Protein AF-A0A2D8QRQ0-F1 (afdb_monomer)

Solvent-accessible surface area (backbone atoms only — not comparable to full-atom values): 6693 Å² total; per-residue (Å²): 133,84,80,76,69,71,78,50,51,78,47,82,55,100,71,35,41,36,41,39,35,71,49,69,80,91,65,69,58,67,65,49,49,56,60,46,58,80,67,52,45,86,96,44,37,50,72,82,92,39,48,31,37,61,51,69,60,96,87,43,50,29,35,38,38,38,37,79,58,88,61,27,36,44,33,44,36,32,67,52,77,88,78,68,79,86,68,95,69,95,71,90,81,83,85,85,84,79,80,82,74,82,84,129

pLDDT: mean 77.4, std 23.96, range [30.44, 97.81]

Mean predicted aligned error: 11.89 Å

Structure (mmCIF, N/CA/C/O backbone):
data_AF-A0A2D8QRQ0-F1
#
_entry.id   AF-A0A2D8QRQ0-F1
#
loop_
_atom_site.group_PDB
_atom_site.id
_atom_site.type_symbol
_atom_site.label_atom_id
_atom_site.label_alt_id
_atom_site.label_comp_id
_atom_site.label_asym_id
_atom_site.label_entity_id
_atom_site.label_seq_id
_atom_site.pdbx_PDB_ins_code
_atom_site.Cartn_x
_atom_site.Cartn_y
_atom_site.Cartn_z
_atom_site.occupancy
_atom_site.B_iso_or_equiv
_atom_site.auth_seq_id
_atom_site.auth_comp_id
_atom_site.auth_asym_id
_atom_site.auth_atom_id
_atom_site.pdbx_PDB_model_num
ATOM 1 N N . MET A 1 1 ? -12.727 29.378 -15.358 1.00 37.66 1 MET A N 1
ATOM 2 C CA . MET A 1 1 ? -12.323 27.982 -15.099 1.00 37.66 1 MET A CA 1
ATOM 3 C C . MET A 1 1 ? -11.450 27.992 -13.863 1.00 37.66 1 MET A C 1
ATOM 5 O O . MET A 1 1 ? -10.356 28.534 -13.916 1.00 37.66 1 MET A O 1
ATOM 9 N N . ILE A 1 2 ? -11.987 27.551 -12.729 1.00 36.22 2 ILE A N 1
ATOM 10 C CA . ILE A 1 2 ? -11.283 27.574 -11.445 1.00 36.22 2 ILE A CA 1
ATOM 11 C C . ILE A 1 2 ? -10.405 26.323 -11.439 1.00 36.22 2 ILE A C 1
ATOM 13 O O . ILE A 1 2 ? -10.930 25.215 -11.514 1.00 36.22 2 ILE A O 1
ATOM 17 N N . GLY A 1 3 ? -9.084 26.498 -11.454 1.00 39.56 3 GLY A N 1
ATOM 18 C CA . GLY A 1 3 ? -8.152 25.387 -11.304 1.00 39.56 3 GLY A CA 1
ATOM 19 C C . GLY A 1 3 ? -8.360 24.768 -9.930 1.00 39.56 3 GLY A C 1
ATOM 20 O O . GLY A 1 3 ? -8.012 25.381 -8.925 1.00 39.56 3 GLY A O 1
ATOM 21 N N . LEU A 1 4 ? -8.972 23.585 -9.883 1.00 44.47 4 LEU A N 1
ATOM 22 C CA . LEU A 1 4 ? -8.969 22.758 -8.685 1.00 44.47 4 LEU A CA 1
ATOM 23 C C . LEU A 1 4 ? -7.498 22.443 -8.401 1.00 44.47 4 LEU A C 1
ATOM 25 O O . LEU A 1 4 ? -6.854 21.732 -9.177 1.00 44.47 4 LEU A O 1
ATOM 29 N N . GLY A 1 5 ? -6.947 23.055 -7.350 1.00 47.50 5 GLY A N 1
ATOM 30 C CA . GLY A 1 5 ? -5.631 22.698 -6.833 1.00 47.50 5 GLY A CA 1
ATOM 31 C C . GLY A 1 5 ? -5.580 21.184 -6.670 1.00 47.50 5 GLY A C 1
ATOM 32 O O . GLY A 1 5 ? -6.563 20.584 -6.234 1.00 47.50 5 GLY A O 1
ATOM 33 N N . GLN A 1 6 ? -4.485 20.567 -7.114 1.00 51.53 6 GLN A N 1
ATOM 34 C CA . GLN A 1 6 ? -4.331 19.116 -7.060 1.00 51.53 6 GLN A CA 1
ATOM 35 C C . GLN A 1 6 ? -4.672 18.660 -5.625 1.00 51.53 6 GLN A C 1
ATOM 37 O O . GLN A 1 6 ? -4.061 19.178 -4.690 1.00 51.53 6 GLN A O 1
ATOM 42 N N . PRO A 1 7 ? -5.652 17.757 -5.410 1.00 69.81 7 PRO A N 1
ATOM 43 C CA . PRO A 1 7 ? -6.117 17.351 -4.074 1.00 69.81 7 PRO A CA 1
ATOM 44 C C . PRO A 1 7 ? -5.103 16.446 -3.354 1.00 69.81 7 PRO A C 1
ATOM 46 O O . PRO A 1 7 ? -5.460 15.628 -2.508 1.00 69.81 7 PRO A O 1
ATOM 49 N N . TYR A 1 8 ? -3.839 16.547 -3.754 1.00 74.50 8 TYR A N 1
ATOM 50 C CA . TYR A 1 8 ? -2.750 15.708 -3.330 1.00 74.50 8 TYR A CA 1
ATOM 51 C C . TYR A 1 8 ? -1.441 16.490 -3.335 1.00 74.50 8 TYR A C 1
ATOM 53 O O . TYR A 1 8 ? -1.220 17.378 -4.161 1.00 74.50 8 TYR A O 1
ATOM 61 N N . THR A 1 9 ? -0.539 16.092 -2.447 1.00 82.50 9 THR A N 1
ATOM 62 C CA . THR A 1 9 ? 0.842 16.580 -2.424 1.00 82.50 9 THR A CA 1
ATOM 63 C C . THR A 1 9 ? 1.752 15.486 -2.961 1.00 82.50 9 THR A C 1
ATOM 65 O O . THR A 1 9 ? 1.616 14.331 -2.562 1.00 82.50 9 THR A O 1
ATOM 68 N N . GLN A 1 10 ? 2.677 15.846 -3.855 1.00 84.62 10 GLN A N 1
ATOM 69 C CA . GLN A 1 10 ? 3.733 14.951 -4.330 1.00 84.62 10 GLN A CA 1
ATOM 70 C C . GLN A 1 10 ? 5.085 15.413 -3.807 1.00 84.62 10 GLN A C 1
ATOM 72 O O . GLN A 1 10 ? 5.435 16.586 -3.931 1.00 84.62 10 GLN A O 1
ATOM 77 N N . ILE A 1 11 ? 5.852 14.478 -3.258 1.00 83.56 11 ILE A N 1
ATOM 78 C CA . ILE A 1 11 ? 7.224 14.707 -2.814 1.00 83.56 11 ILE A CA 1
ATOM 79 C C . ILE A 1 11 ? 8.110 13.701 -3.538 1.00 83.56 11 ILE A C 1
ATOM 81 O O . ILE A 1 11 ? 7.872 12.495 -3.474 1.00 83.56 11 ILE A O 1
ATOM 85 N N . TYR A 1 12 ? 9.121 14.211 -4.232 1.00 81.94 12 TYR A N 1
ATOM 86 C CA . TYR A 1 12 ? 10.085 13.412 -4.974 1.00 81.94 12 TYR A CA 1
ATOM 87 C C . TYR A 1 12 ? 11.386 13.328 -4.184 1.00 81.94 12 TYR A C 1
ATOM 89 O O . TYR A 1 12 ? 11.926 14.350 -3.763 1.00 81.94 12 TYR A O 1
ATOM 97 N N . ASP A 1 13 ? 11.895 12.116 -4.023 1.00 81.12 13 ASP A N 1
ATOM 98 C CA . ASP A 1 13 ? 13.254 11.829 -3.579 1.00 81.12 13 ASP A CA 1
ATOM 99 C C . ASP A 1 13 ? 13.918 10.920 -4.627 1.00 81.12 13 ASP A C 1
ATOM 101 O O . ASP A 1 13 ? 13.247 10.283 -5.441 1.00 81.12 13 ASP A O 1
ATOM 105 N N . SER A 1 14 ? 15.244 10.866 -4.615 1.00 79.06 14 SER A N 1
ATOM 106 C CA . SER A 1 14 ? 16.081 10.007 -5.449 1.00 79.06 14 SER A CA 1
ATOM 107 C C . SER A 1 14 ? 15.653 8.532 -5.468 1.00 79.06 14 SER A C 1
ATOM 109 O O . SER A 1 14 ? 15.864 7.860 -6.477 1.00 79.06 14 SER A O 1
ATOM 111 N N . GLU A 1 15 ? 15.017 8.037 -4.401 1.00 83.44 15 GLU A N 1
ATOM 112 C CA . GLU A 1 15 ? 14.626 6.628 -4.262 1.00 83.44 15 GLU A CA 1
ATOM 113 C C . GLU A 1 15 ? 13.120 6.364 -4.424 1.00 83.44 15 GLU A C 1
ATOM 115 O O . GLU A 1 15 ? 12.718 5.220 -4.660 1.00 83.44 15 GLU A O 1
ATOM 120 N N . ARG A 1 16 ? 12.264 7.385 -4.274 1.00 87.50 16 ARG A N 1
ATOM 121 C CA . ARG A 1 16 ? 10.807 7.193 -4.216 1.00 87.50 16 ARG A CA 1
ATOM 122 C C . ARG A 1 16 ? 10.002 8.447 -4.530 1.00 87.50 16 ARG A C 1
ATOM 124 O O . ARG A 1 16 ? 10.460 9.573 -4.353 1.00 87.50 16 ARG A O 1
ATOM 131 N N . VAL A 1 17 ? 8.743 8.225 -4.890 1.00 92.50 17 VAL A N 1
ATOM 132 C CA . VAL A 1 17 ? 7.713 9.268 -4.954 1.00 92.50 17 VAL A CA 1
ATOM 133 C C . VAL A 1 17 ? 6.720 9.045 -3.825 1.00 92.50 17 VAL A C 1
ATOM 135 O O . VAL A 1 17 ? 6.166 7.954 -3.698 1.00 92.50 17 VAL A O 1
ATOM 138 N N . THR A 1 18 ? 6.472 10.077 -3.025 1.00 94.06 18 THR A N 1
ATOM 139 C CA . THR A 1 18 ? 5.404 10.075 -2.024 1.00 94.06 18 THR A CA 1
ATOM 140 C C . THR A 1 18 ? 4.209 10.863 -2.544 1.00 94.06 18 THR A C 1
ATOM 142 O O . THR A 1 18 ? 4.374 12.005 -2.970 1.00 94.06 18 THR A O 1
ATOM 145 N N . ILE A 1 19 ? 3.013 10.275 -2.497 1.00 94.19 1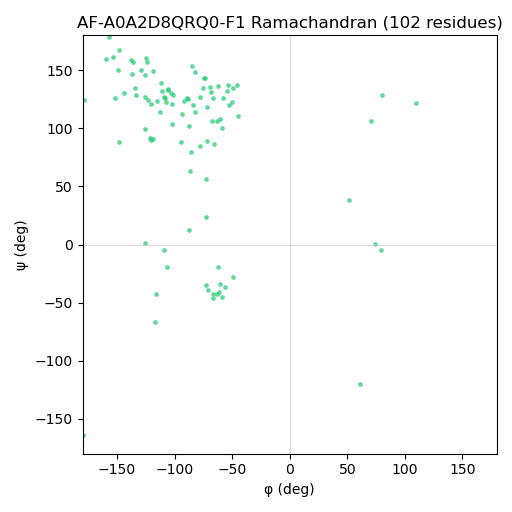9 ILE A N 1
ATOM 146 C CA . ILE A 1 19 ? 1.745 10.926 -2.844 1.00 94.19 19 ILE A CA 1
ATOM 147 C C . ILE A 1 19 ? 0.836 10.888 -1.619 1.00 94.19 19 ILE A C 1
ATOM 149 O O . ILE A 1 19 ? 0.495 9.810 -1.139 1.00 94.19 19 ILE A O 1
ATOM 153 N N . CYS A 1 20 ? 0.411 12.050 -1.135 1.00 94.44 20 CYS A N 1
ATOM 154 C CA . CYS A 1 20 ? -0.550 12.143 -0.037 1.00 94.44 20 CYS A CA 1
ATOM 155 C C . CYS A 1 20 ? -1.935 12.476 -0.589 1.00 94.44 20 CYS A C 1
ATOM 157 O O . CYS A 1 20 ? -2.089 13.516 -1.227 1.00 94.44 20 CYS A O 1
ATOM 159 N N . LEU A 1 21 ? -2.925 11.618 -0.33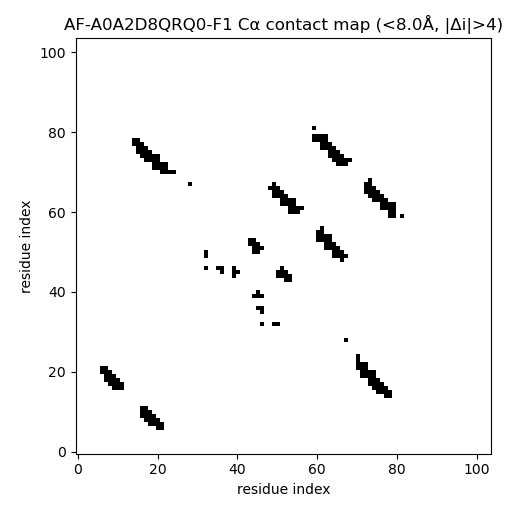9 1.00 92.06 21 LEU A N 1
ATOM 160 C CA . LEU A 1 21 ? -4.322 11.808 -0.746 1.00 92.06 21 LEU A CA 1
ATOM 161 C C . LEU A 1 21 ? -5.204 12.031 0.484 1.00 92.06 21 LEU A C 1
ATOM 163 O O . LEU A 1 21 ? -5.048 11.317 1.469 1.00 92.06 21 LEU A O 1
ATOM 167 N N . GLY A 1 22 ? -6.165 12.951 0.419 1.00 91.12 22 GLY A N 1
ATOM 168 C CA . GLY A 1 22 ? -7.186 13.070 1.464 1.00 91.12 22 GLY A CA 1
ATOM 169 C C . GLY A 1 22 ? -8.130 11.860 1.477 1.00 91.12 22 GLY A C 1
ATOM 170 O O . GLY A 1 22 ? -8.667 11.481 0.436 1.00 91.12 22 GLY A O 1
ATOM 171 N N . ALA A 1 23 ? -8.354 11.274 2.650 1.00 87.88 23 ALA A N 1
ATOM 172 C CA . ALA A 1 23 ? -9.381 10.273 2.908 1.00 87.88 23 ALA A CA 1
ATOM 173 C C . ALA A 1 23 ? -10.645 10.978 3.419 1.00 87.88 23 ALA A C 1
ATOM 175 O O . ALA A 1 23 ? -10.654 11.552 4.508 1.00 87.88 23 ALA A O 1
ATOM 176 N N . LEU A 1 24 ? -11.713 10.967 2.619 1.00 88.81 24 LEU A N 1
ATOM 177 C CA . LEU A 1 24 ? -12.992 11.550 3.022 1.00 88.81 24 LEU A CA 1
ATOM 178 C C . LEU A 1 24 ? -13.645 10.673 4.088 1.00 88.81 24 LEU A C 1
ATOM 180 O O . LEU A 1 24 ? -13.971 9.519 3.825 1.00 88.81 24 LEU A O 1
ATOM 184 N N . GLU A 1 25 ? -13.851 11.233 5.276 1.00 86.50 25 GLU A N 1
ATOM 185 C CA . GLU A 1 25 ? -14.495 10.514 6.370 1.00 86.50 25 GLU A CA 1
ATOM 186 C C . GLU A 1 25 ? -16.018 10.365 6.137 1.00 86.50 25 GLU A C 1
ATOM 188 O O . GLU A 1 25 ? -16.656 11.300 5.638 1.00 86.50 25 GLU A O 1
ATOM 193 N N . PRO A 1 26 ? -16.623 9.221 6.518 1.00 92.69 26 PRO A N 1
ATOM 194 C CA . PRO A 1 26 ? -15.984 8.075 7.171 1.00 92.69 26 PRO A CA 1
ATOM 195 C C . PRO A 1 26 ? -15.184 7.190 6.193 1.00 92.69 26 PRO A C 1
ATOM 197 O O . PRO A 1 26 ? -15.734 6.715 5.199 1.00 92.69 26 PRO A O 1
ATOM 200 N N . TYR A 1 27 ? -13.907 6.924 6.502 1.00 93.94 27 TYR A N 1
ATOM 201 C CA . TYR A 1 27 ? -13.043 6.018 5.728 1.00 93.94 27 TYR A CA 1
ATOM 202 C C . TYR A 1 27 ? -12.430 4.927 6.619 1.00 93.94 27 TYR A C 1
ATOM 204 O O . TYR A 1 27 ? -11.422 5.143 7.308 1.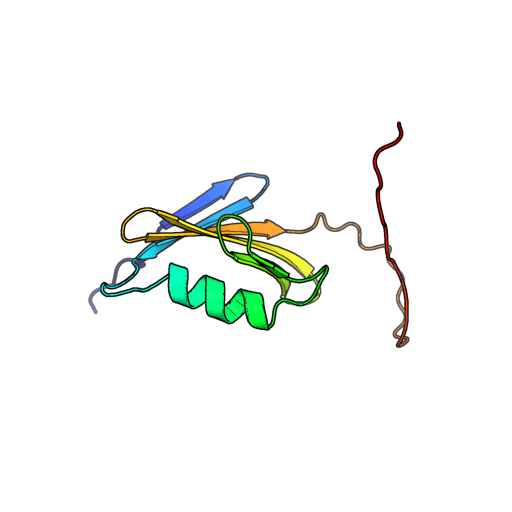00 93.94 27 TYR A O 1
ATOM 212 N N . ASP A 1 28 ? -13.050 3.745 6.578 1.00 95.44 28 ASP A N 1
ATOM 213 C CA . ASP A 1 28 ? -12.650 2.549 7.325 1.00 95.44 28 ASP A CA 1
ATOM 214 C C . ASP A 1 28 ? -11.456 1.847 6.660 1.00 95.44 28 ASP A C 1
ATOM 216 O O . ASP A 1 28 ? -11.592 0.950 5.825 1.00 95.44 28 ASP A O 1
ATOM 220 N N . PHE A 1 29 ? -10.256 2.317 6.995 1.00 96.00 29 PHE A N 1
ATOM 221 C CA . PHE A 1 29 ? -9.020 1.749 6.465 1.00 96.00 29 PHE A CA 1
ATOM 222 C C . PHE A 1 29 ? -8.709 0.379 7.065 1.00 96.00 29 PHE A C 1
ATOM 224 O O . PHE A 1 29 ? -8.222 -0.484 6.343 1.00 96.00 29 PHE A O 1
ATOM 231 N N . ASP A 1 30 ? -9.036 0.151 8.335 1.00 96.00 30 ASP A N 1
ATOM 232 C CA . ASP A 1 30 ? -8.770 -1.126 9.000 1.00 96.00 30 ASP A CA 1
ATOM 233 C C . ASP A 1 30 ? -9.628 -2.240 8.388 1.00 96.00 30 ASP A C 1
ATOM 235 O O . ASP A 1 30 ? -9.092 -3.275 7.984 1.00 96.00 30 ASP A O 1
ATOM 239 N N . GLY A 1 31 ? -10.924 -1.992 8.170 1.00 96.75 31 GLY A N 1
ATOM 240 C CA . GLY A 1 31 ? -11.797 -2.923 7.452 1.00 96.75 31 GLY A CA 1
ATOM 241 C C . GLY A 1 31 ? -11.336 -3.192 6.012 1.00 96.75 31 GLY A C 1
ATOM 242 O O . GLY A 1 31 ? -11.438 -4.317 5.513 1.00 96.75 31 GLY A O 1
ATOM 243 N N . LEU A 1 32 ? -10.755 -2.192 5.335 1.00 96.44 32 LEU A N 1
ATOM 244 C CA . LEU A 1 32 ? -10.150 -2.381 4.013 1.00 96.44 32 LEU A CA 1
ATOM 245 C C . LEU A 1 32 ? -8.908 -3.289 4.071 1.00 96.44 32 LEU A C 1
ATOM 247 O O . LEU A 1 32 ? -8.746 -4.160 3.211 1.00 96.44 32 LEU A O 1
ATOM 251 N N . LEU A 1 33 ? -8.044 -3.114 5.077 1.00 97.62 33 LEU A N 1
ATOM 252 C CA . LEU A 1 33 ? -6.874 -3.969 5.282 1.00 97.62 33 LEU A CA 1
ATOM 253 C C . LEU A 1 33 ? -7.285 -5.415 5.584 1.00 97.62 33 LEU A C 1
ATOM 255 O O . LEU A 1 33 ? -6.721 -6.334 4.986 1.00 97.62 33 LEU A O 1
ATOM 259 N N . GLU A 1 34 ? -8.298 -5.631 6.426 1.00 97.81 34 GLU A N 1
ATOM 260 C CA . GLU A 1 34 ? -8.868 -6.960 6.686 1.00 97.81 34 GLU A CA 1
ATOM 261 C C . GLU A 1 34 ? -9.395 -7.603 5.398 1.00 97.81 34 GLU A C 1
ATOM 263 O O . GLU A 1 34 ? -9.096 -8.761 5.088 1.00 97.81 34 GLU A O 1
ATOM 268 N N . PHE A 1 35 ? -10.126 -6.834 4.587 1.00 97.38 35 PHE A N 1
ATOM 269 C CA . PHE A 1 35 ? -10.647 -7.307 3.309 1.00 97.38 35 PHE A CA 1
ATOM 270 C C . PHE A 1 35 ? -9.536 -7.724 2.330 1.00 97.38 35 PHE A C 1
ATOM 272 O O . PHE A 1 35 ? -9.679 -8.738 1.629 1.00 97.38 35 PHE A O 1
ATOM 279 N N . PHE A 1 36 ? -8.436 -6.967 2.268 1.00 97.50 36 PHE A N 1
ATOM 280 C CA . PHE A 1 36 ? -7.274 -7.302 1.441 1.00 97.50 36 PHE A CA 1
ATOM 281 C C . PHE A 1 36 ? -6.501 -8.504 1.979 1.00 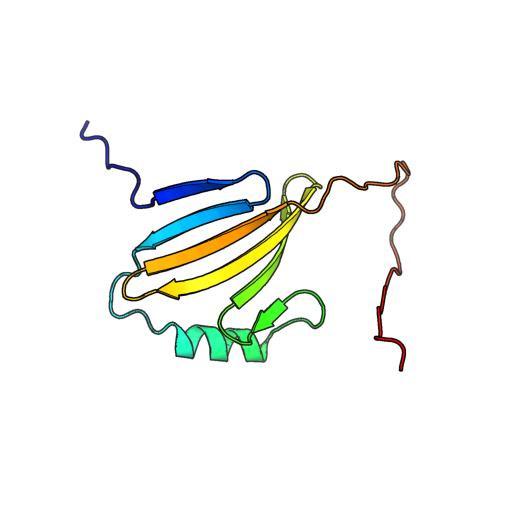97.50 36 PHE A C 1
ATOM 283 O O . PHE A 1 36 ? -6.101 -9.358 1.186 1.00 97.50 36 PHE A O 1
ATOM 290 N N . ALA A 1 37 ? -6.347 -8.629 3.298 1.00 97.12 37 ALA A N 1
ATOM 291 C CA . ALA A 1 37 ? -5.649 -9.750 3.921 1.00 97.12 37 ALA A CA 1
ATOM 292 C C . ALA A 1 37 ? -6.257 -11.107 3.522 1.00 97.12 37 ALA A C 1
ATOM 294 O O . ALA A 1 37 ? -5.524 -12.056 3.253 1.00 97.12 37 ALA A O 1
ATOM 295 N N . LEU A 1 38 ? -7.584 -11.179 3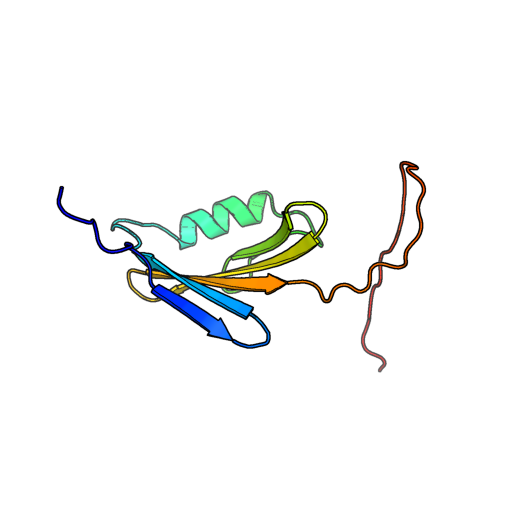.365 1.00 97.62 38 LEU A N 1
ATOM 296 C CA . LEU A 1 38 ? -8.288 -12.388 2.913 1.00 97.62 38 LEU A CA 1
ATOM 297 C C . LEU A 1 38 ? -7.913 -12.853 1.494 1.00 97.62 38 LEU A C 1
ATOM 299 O O . LEU A 1 38 ? -8.209 -13.988 1.124 1.00 97.62 38 LEU A O 1
ATOM 303 N N . ARG A 1 39 ? -7.331 -11.978 0.665 1.00 96.50 39 ARG A N 1
ATOM 304 C CA . ARG A 1 39 ? -7.058 -12.230 -0.765 1.00 96.50 39 ARG A CA 1
ATOM 305 C C . ARG A 1 39 ? -5.600 -12.015 -1.151 1.00 96.50 39 ARG A C 1
ATOM 307 O O . ARG A 1 39 ? -5.261 -12.182 -2.324 1.00 96.50 39 ARG A O 1
ATOM 314 N N . ALA A 1 40 ? -4.763 -11.656 -0.184 1.00 97.25 40 ALA A N 1
ATOM 315 C CA . ALA A 1 40 ? -3.378 -11.303 -0.413 1.00 97.25 40 ALA A CA 1
ATOM 316 C C . ALA A 1 40 ? -2.628 -12.456 -1.083 1.00 97.25 40 ALA A C 1
ATOM 318 O O . ALA A 1 40 ? -2.611 -13.587 -0.591 1.00 97.25 40 ALA A O 1
ATOM 319 N N . LYS A 1 41 ? -1.986 -12.166 -2.215 1.00 97.50 41 LYS A N 1
ATOM 320 C CA . LYS A 1 41 ? -1.120 -13.133 -2.891 1.00 97.50 41 LYS A CA 1
ATOM 321 C C . LYS A 1 41 ? 0.283 -13.122 -2.271 1.00 97.50 41 LYS A C 1
ATOM 323 O O . LYS A 1 41 ? 0.957 -12.090 -2.362 1.00 97.50 41 LYS A O 1
ATOM 328 N N . PRO A 1 42 ? 0.775 -14.250 -1.715 1.00 94.69 42 PRO A N 1
ATOM 329 C CA . PRO A 1 42 ? 2.130 -14.326 -1.177 1.00 94.69 42 PRO A CA 1
ATOM 330 C C . PRO A 1 42 ? 3.179 -13.910 -2.215 1.00 94.69 42 PRO A C 1
ATOM 332 O O . PRO A 1 42 ? 3.139 -14.351 -3.363 1.00 94.69 42 PRO A O 1
ATOM 335 N N . GLY A 1 43 ? 4.107 -13.040 -1.814 1.00 91.31 43 GLY A N 1
ATOM 336 C CA . GLY A 1 43 ? 5.155 -12.502 -2.690 1.00 91.31 43 GLY A CA 1
ATOM 337 C C . GLY A 1 43 ? 4.714 -11.365 -3.622 1.00 91.31 43 GLY A C 1
ATOM 338 O O . GLY A 1 43 ? 5.560 -10.791 -4.303 1.00 91.31 43 GLY A O 1
ATOM 339 N N . VAL A 1 44 ? 3.424 -11.009 -3.648 1.00 95.62 44 VAL A N 1
ATOM 340 C CA . VAL A 1 44 ? 2.900 -9.873 -4.429 1.00 95.62 44 VAL A CA 1
ATOM 341 C C . VAL A 1 44 ? 2.328 -8.797 -3.519 1.00 95.62 44 VAL A C 1
ATOM 343 O O . VAL A 1 44 ? 2.579 -7.622 -3.764 1.00 95.62 44 VAL A O 1
ATOM 346 N N . GLU A 1 45 ? 1.581 -9.187 -2.488 1.00 97.75 45 GLU A N 1
ATOM 347 C CA . GLU A 1 45 ? 0.879 -8.290 -1.566 1.00 97.75 45 GLU A CA 1
ATOM 348 C C . GLU A 1 45 ? 1.273 -8.596 -0.116 1.00 97.75 45 GLU A C 1
ATOM 350 O O . GLU A 1 45 ? 1.514 -9.751 0.237 1.00 97.75 45 GLU A O 1
ATOM 355 N N . SER A 1 46 ? 1.328 -7.564 0.727 1.00 97.19 46 SER A N 1
ATOM 356 C CA . SER A 1 46 ? 1.610 -7.689 2.160 1.00 97.19 46 SER A CA 1
ATOM 357 C C . SER A 1 46 ? 0.801 -6.671 2.966 1.00 97.19 46 SER A C 1
ATOM 359 O O . SER A 1 46 ? 0.780 -5.483 2.627 1.00 97.19 46 SER A O 1
ATOM 361 N N . ILE A 1 47 ? 0.127 -7.166 4.012 1.00 97.12 47 ILE A N 1
ATOM 362 C CA . ILE A 1 47 ? -0.722 -6.411 4.941 1.00 97.12 47 ILE A CA 1
ATOM 363 C C . ILE A 1 47 ? -0.143 -6.591 6.352 1.00 97.12 47 ILE A C 1
ATOM 365 O O . ILE A 1 47 ? -0.467 -7.564 7.026 1.00 97.12 47 ILE A O 1
ATOM 369 N N . VAL A 1 48 ? 0.766 -5.706 6.773 1.00 90.62 48 VAL A N 1
ATOM 370 C CA . VAL A 1 48 ? 1.417 -5.779 8.103 1.00 90.62 48 VAL A CA 1
ATOM 371 C C . VAL A 1 48 ? 1.076 -4.551 8.943 1.00 90.62 48 VAL A C 1
ATOM 373 O O . VAL A 1 48 ? 0.372 -4.667 9.935 1.00 90.62 48 VAL A O 1
ATOM 376 N N . SER A 1 49 ? 1.552 -3.372 8.537 1.00 86.88 49 SER A N 1
ATOM 377 C CA . SER A 1 49 ? 1.234 -2.078 9.170 1.00 86.88 49 SER A CA 1
ATOM 378 C C . SER A 1 49 ? 0.338 -1.186 8.304 1.00 86.88 49 SER A C 1
ATOM 380 O O . SER A 1 49 ? -0.050 -0.100 8.714 1.00 86.88 49 SER A O 1
ATOM 382 N N . GLY A 1 50 ? 0.050 -1.644 7.091 1.00 95.56 50 GLY A N 1
ATOM 383 C CA . GLY A 1 50 ? -0.610 -0.928 6.011 1.00 95.56 50 GLY A CA 1
ATOM 384 C C . GLY A 1 50 ? -0.730 -1.873 4.821 1.00 95.56 50 GLY A C 1
ATOM 385 O O . GLY A 1 50 ? -0.543 -3.083 4.971 1.00 95.56 50 GLY A O 1
ATOM 386 N N . TYR A 1 51 ? -0.999 -1.345 3.632 1.00 97.75 51 TYR A N 1
ATOM 387 C CA . TYR A 1 51 ? -1.068 -2.155 2.416 1.00 97.75 51 TYR A CA 1
ATOM 388 C C . TYR A 1 51 ? 0.160 -1.930 1.546 1.00 97.75 51 TYR A C 1
ATOM 390 O O . TYR A 1 51 ? 0.539 -0.797 1.267 1.00 97.75 51 TYR A O 1
ATOM 398 N N . SER A 1 52 ? 0.770 -3.006 1.064 1.00 97.38 52 SER A N 1
ATOM 399 C CA . SER A 1 52 ? 1.861 -2.923 0.099 1.00 97.38 52 SER A CA 1
ATOM 400 C C . SER A 1 52 ? 1.698 -3.955 -0.997 1.00 97.38 52 SER A C 1
ATOM 402 O O . SER A 1 52 ? 1.200 -5.058 -0.759 1.00 97.38 52 SER A O 1
ATOM 404 N N . ARG A 1 53 ? 2.132 -3.600 -2.208 1.00 96.75 53 ARG A N 1
ATOM 405 C CA . ARG A 1 53 ? 2.165 -4.542 -3.324 1.00 96.75 53 ARG A CA 1
ATOM 406 C C . ARG A 1 53 ? 3.219 -4.209 -4.363 1.00 96.75 53 ARG A C 1
ATOM 408 O O . ARG A 1 53 ? 3.636 -3.059 -4.501 1.00 96.75 53 ARG A O 1
ATOM 415 N N . THR A 1 54 ? 3.559 -5.204 -5.170 1.00 96.25 54 THR A N 1
ATOM 416 C CA . THR A 1 54 ? 4.258 -4.996 -6.440 1.00 96.25 54 THR A CA 1
ATOM 417 C C . THR A 1 54 ? 3.276 -4.667 -7.571 1.00 96.25 54 THR A C 1
ATOM 419 O O . THR A 1 54 ? 2.088 -5.026 -7.544 1.00 96.25 54 THR A O 1
ATOM 422 N N . PHE A 1 55 ? 3.765 -3.945 -8.577 1.00 94.12 55 PHE A N 1
ATOM 423 C CA . PHE A 1 55 ? 3.033 -3.598 -9.791 1.00 94.12 55 PHE A CA 1
ATOM 424 C C . PHE A 1 55 ? 3.985 -3.503 -10.992 1.00 94.12 55 PHE A C 1
ATOM 426 O O . PHE A 1 55 ? 5.207 -3.462 -10.835 1.00 94.12 55 PHE A O 1
ATOM 433 N N . SER A 1 56 ? 3.424 -3.450 -12.201 1.00 93.75 56 SER A N 1
ATOM 434 C CA . SER A 1 56 ? 4.167 -3.051 -13.395 1.00 93.75 56 SER A CA 1
ATOM 435 C C . SER A 1 56 ? 3.356 -2.058 -14.220 1.00 93.75 56 SER A C 1
ATOM 437 O O . SER A 1 56 ? 2.162 -2.263 -14.428 1.00 93.75 56 SER A O 1
ATOM 439 N N . VAL A 1 57 ? 4.012 -0.988 -14.666 1.00 89.75 57 VAL A N 1
ATOM 440 C CA . VAL A 1 57 ? 3.477 0.010 -15.602 1.00 89.75 57 VAL A CA 1
ATOM 441 C C . VAL A 1 57 ? 4.463 0.095 -16.759 1.00 89.75 57 VAL A C 1
ATOM 443 O O . VAL A 1 57 ? 5.663 0.233 -16.532 1.00 89.75 57 VAL A O 1
ATOM 446 N N . ASP A 1 58 ? 3.978 -0.066 -17.989 1.00 91.62 58 ASP A N 1
ATOM 447 C CA . ASP A 1 58 ? 4.791 -0.015 -19.213 1.00 91.62 58 ASP A CA 1
ATOM 448 C C . ASP A 1 58 ? 6.040 -0.923 -19.183 1.00 91.62 58 ASP A C 1
ATOM 450 O O . ASP A 1 58 ? 7.126 -0.566 -19.640 1.00 91.62 58 ASP A O 1
ATOM 454 N N . GLY A 1 59 ? 5.899 -2.118 -18.594 1.00 88.19 59 GLY A N 1
ATOM 455 C CA . GLY A 1 59 ? 6.978 -3.105 -18.460 1.00 88.19 59 GLY A CA 1
ATOM 456 C C . GLY A 1 59 ? 8.038 -2.758 -17.408 1.00 88.19 59 GLY A C 1
ATOM 457 O O . GLY A 1 59 ? 8.974 -3.529 -17.193 1.00 88.19 59 GLY A O 1
ATOM 458 N N . VAL A 1 60 ? 7.900 -1.626 -16.717 1.00 88.06 60 VAL A N 1
ATOM 459 C CA . VAL A 1 60 ? 8.738 -1.260 -15.575 1.00 88.06 60 VAL A CA 1
ATOM 460 C C . VAL A 1 60 ? 8.091 -1.812 -14.313 1.00 88.06 60 VAL A C 1
ATOM 462 O O . VAL A 1 60 ? 6.905 -1.592 -14.069 1.00 88.06 60 VAL A O 1
ATOM 465 N N . ALA A 1 61 ? 8.852 -2.577 -13.533 1.00 91.69 61 ALA A N 1
ATOM 466 C CA . ALA A 1 61 ? 8.401 -3.099 -12.251 1.00 91.69 61 ALA A CA 1
ATOM 467 C C . ALA A 1 61 ? 8.575 -2.046 -11.150 1.00 91.69 61 ALA A C 1
ATOM 469 O O . ALA A 1 61 ? 9.519 -1.254 -11.165 1.00 91.69 61 ALA A O 1
ATOM 470 N N . GLY A 1 62 ? 7.687 -2.078 -10.168 1.00 93.56 62 GLY A N 1
ATOM 471 C CA . GLY A 1 62 ? 7.764 -1.243 -8.982 1.00 93.56 62 GLY A CA 1
ATOM 472 C C . GLY A 1 62 ? 6.999 -1.854 -7.823 1.00 93.56 62 GLY A C 1
ATOM 473 O O . GLY A 1 62 ? 6.372 -2.912 -7.938 1.00 93.56 62 GLY A O 1
ATOM 474 N N . SER A 1 63 ? 7.049 -1.171 -6.694 1.00 95.50 63 SER A N 1
ATOM 475 C CA . SER A 1 63 ? 6.213 -1.465 -5.541 1.00 95.50 63 SER A CA 1
ATOM 476 C C . SER A 1 63 ? 5.693 -0.179 -4.933 1.00 95.50 63 SER A C 1
ATOM 478 O O . SER A 1 63 ? 6.236 0.904 -5.153 1.00 95.50 63 SER A O 1
ATOM 480 N N . PHE A 1 64 ? 4.613 -0.284 -4.175 1.00 96.06 64 PHE A N 1
ATOM 481 C CA . PHE A 1 64 ? 4.190 0.810 -3.322 1.00 96.06 64 PHE A CA 1
ATOM 482 C C . PHE A 1 64 ? 3.777 0.305 -1.951 1.00 96.06 64 PHE A C 1
ATOM 484 O O . PHE A 1 64 ? 3.396 -0.857 -1.790 1.00 96.06 64 PHE A O 1
ATOM 491 N N . THR A 1 65 ? 3.831 1.209 -0.982 1.00 97.00 65 THR A N 1
ATOM 492 C CA . THR A 1 65 ? 3.212 1.056 0.334 1.00 97.00 65 THR A CA 1
ATOM 493 C C . THR A 1 65 ? 2.183 2.160 0.534 1.00 97.00 65 THR A C 1
ATOM 495 O O . THR A 1 65 ? 2.340 3.256 -0.006 1.00 97.00 65 THR A O 1
ATOM 498 N N . VAL A 1 66 ? 1.138 1.868 1.298 1.00 97.31 66 VAL A N 1
ATOM 499 C CA . VAL A 1 66 ? 0.082 2.801 1.683 1.00 97.31 66 VAL A CA 1
ATOM 500 C C . VAL A 1 66 ? -0.177 2.653 3.166 1.00 97.31 66 VAL A C 1
ATOM 502 O O . VAL A 1 66 ? -0.466 1.553 3.640 1.00 97.31 66 VAL A O 1
ATOM 505 N N . ASP A 1 67 ? -0.150 3.781 3.858 1.00 96.62 67 ASP A N 1
ATOM 506 C CA . ASP A 1 67 ? -0.487 3.890 5.271 1.00 96.62 67 ASP A CA 1
ATOM 507 C C . ASP A 1 67 ? -1.502 5.027 5.455 1.00 96.62 67 ASP A C 1
ATOM 509 O O . ASP A 1 67 ? -1.504 5.995 4.685 1.00 96.62 67 ASP A O 1
ATOM 513 N N . LYS A 1 68 ? -2.376 4.919 6.462 1.00 94.94 68 LYS A N 1
ATOM 514 C CA . LYS A 1 68 ? -3.275 6.014 6.853 1.00 94.94 68 LYS A CA 1
ATOM 515 C C . LYS A 1 68 ? -2.565 6.905 7.872 1.00 94.94 68 LYS A C 1
ATOM 517 O O . LYS A 1 68 ? -2.120 6.437 8.915 1.00 94.94 68 LYS A O 1
ATOM 522 N N . GLU A 1 69 ? -2.497 8.199 7.584 1.00 92.56 69 GLU A N 1
ATOM 523 C CA . GLU A 1 69 ? -1.919 9.236 8.440 1.00 92.56 69 GLU A CA 1
ATOM 524 C C . GLU A 1 69 ? -2.999 10.284 8.748 1.00 92.56 69 GLU A C 1
ATOM 526 O O . GLU A 1 69 ? -3.223 11.230 7.987 1.00 92.56 69 GLU A O 1
ATOM 531 N N . GLY A 1 70 ? -3.724 10.101 9.856 1.00 90.69 70 GLY A N 1
ATOM 532 C CA . GLY A 1 70 ? -4.866 10.955 10.195 1.00 90.69 70 GLY A CA 1
ATOM 533 C C . GLY A 1 70 ? -5.953 10.883 9.119 1.00 90.69 70 GLY A C 1
ATOM 534 O O . GLY A 1 70 ? -6.465 9.807 8.833 1.00 90.69 70 GLY A O 1
ATOM 535 N N . ALA A 1 71 ? -6.286 12.021 8.507 1.00 90.44 71 ALA A N 1
ATOM 536 C CA . ALA A 1 71 ? -7.268 12.114 7.423 1.00 90.44 71 ALA A CA 1
ATOM 537 C C . ALA A 1 71 ? -6.666 11.876 6.024 1.00 90.44 71 ALA A C 1
ATOM 539 O O . ALA A 1 71 ? -7.307 12.200 5.030 1.00 90.44 71 ALA A O 1
ATOM 540 N N . ASN A 1 72 ? -5.435 11.367 5.920 1.00 93.38 72 ASN A N 1
ATOM 541 C CA . ASN A 1 72 ? -4.749 11.172 4.644 1.00 93.38 72 ASN A CA 1
ATOM 542 C C . ASN A 1 72 ? -4.303 9.721 4.439 1.00 93.38 72 ASN A C 1
ATOM 544 O O . ASN A 1 72 ? -4.076 8.980 5.391 1.00 93.38 72 ASN A O 1
ATOM 548 N N . LEU A 1 73 ? -4.118 9.346 3.177 1.00 95.25 73 LEU A N 1
ATOM 549 C CA . LEU A 1 73 ? -3.436 8.135 2.737 1.00 95.25 73 LEU A CA 1
ATOM 550 C C . LEU A 1 73 ? -2.084 8.529 2.140 1.00 95.25 73 LEU A C 1
ATOM 552 O O . LEU A 1 73 ? -2.022 9.326 1.201 1.00 95.25 73 LEU A O 1
ATOM 556 N N . SER A 1 74 ? -1.013 7.970 2.690 1.00 95.38 74 SER A N 1
ATOM 557 C CA . SER A 1 74 ? 0.373 8.242 2.316 1.00 95.38 74 SER A CA 1
ATOM 558 C C . SER A 1 74 ? 0.888 7.100 1.446 1.00 95.38 74 SER A C 1
ATOM 560 O O . SER A 1 74 ? 1.156 6.002 1.932 1.00 95.38 74 SER A O 1
ATOM 562 N N . PHE A 1 75 ? 0.981 7.337 0.138 1.00 96.00 75 PHE A N 1
ATOM 563 C CA . PHE A 1 75 ? 1.498 6.376 -0.833 1.00 96.00 75 PHE A CA 1
ATOM 564 C C . PHE A 1 75 ? 2.986 6.606 -1.018 1.00 96.00 75 PHE A C 1
ATOM 566 O O . PHE A 1 75 ? 3.385 7.693 -1.422 1.00 96.00 75 PHE A O 1
ATOM 573 N N . ARG A 1 76 ? 3.808 5.584 -0.802 1.00 95.38 76 ARG A N 1
ATOM 574 C CA . ARG A 1 76 ? 5.244 5.619 -1.098 1.00 95.38 76 ARG A CA 1
ATOM 575 C C . ARG A 1 76 ? 5.523 4.651 -2.231 1.00 95.38 76 ARG A C 1
ATOM 577 O O . ARG A 1 76 ? 5.325 3.451 -2.071 1.00 95.38 76 ARG A O 1
ATOM 584 N N . ILE A 1 77 ? 5.936 5.179 -3.375 1.00 95.00 77 ILE A N 1
ATOM 585 C CA . ILE A 1 77 ? 6.118 4.439 -4.623 1.00 95.00 77 ILE A CA 1
ATOM 586 C C . ILE A 1 77 ? 7.608 4.304 -4.904 1.00 95.00 77 ILE A C 1
ATOM 588 O O . ILE A 1 77 ? 8.328 5.299 -4.979 1.00 95.00 77 ILE A O 1
ATOM 592 N N . TYR A 1 78 ? 8.038 3.068 -5.112 1.00 92.44 78 TYR A N 1
ATOM 593 C CA . TYR A 1 78 ? 9.413 2.682 -5.372 1.00 92.44 78 TYR A CA 1
ATOM 594 C C . TYR A 1 78 ? 9.496 2.103 -6.783 1.00 92.44 78 TYR A C 1
ATOM 596 O O . TYR A 1 78 ? 8.796 1.143 -7.121 1.00 92.44 78 TYR A O 1
ATOM 604 N N . ALA A 1 79 ? 10.358 2.673 -7.619 1.00 86.88 79 ALA A N 1
ATOM 605 C CA . ALA A 1 79 ? 10.727 2.021 -8.866 1.00 86.88 79 ALA A CA 1
ATOM 606 C C . ALA A 1 79 ? 11.691 0.876 -8.538 1.00 86.88 79 ALA A C 1
ATOM 608 O O . ALA A 1 79 ? 12.642 1.069 -7.779 1.00 86.88 79 ALA A O 1
ATOM 609 N N . ALA A 1 80 ? 11.489 -0.309 -9.117 1.00 75.94 80 ALA A N 1
ATOM 610 C CA . ALA A 1 80 ? 12.560 -1.292 -9.092 1.00 75.94 80 ALA A CA 1
ATOM 611 C C . ALA A 1 80 ? 13.748 -0.698 -9.870 1.00 75.94 80 ALA A C 1
ATOM 613 O O . ALA A 1 80 ? 13.534 -0.121 -10.947 1.00 75.94 80 ALA A O 1
ATOM 614 N N . PRO A 1 81 ? 14.993 -0.822 -9.374 1.00 62.16 81 PRO A N 1
ATOM 615 C CA . PRO A 1 81 ? 16.143 -0.454 -10.179 1.00 62.16 81 PRO A CA 1
ATOM 616 C C . PRO A 1 81 ? 16.041 -1.216 -11.497 1.00 62.16 81 PRO A C 1
ATOM 618 O O . PRO A 1 81 ? 15.666 -2.391 -11.526 1.00 62.16 81 PRO A O 1
ATOM 621 N N . ARG A 1 82 ? 16.326 -0.526 -12.603 1.00 52.41 82 ARG A N 1
ATOM 622 C CA . ARG A 1 82 ? 16.186 -1.051 -13.965 1.00 52.41 82 ARG A CA 1
ATOM 623 C C . ARG A 1 82 ? 17.289 -2.080 -14.259 1.00 52.41 82 ARG A C 1
ATOM 625 O O . ARG A 1 82 ? 18.047 -1.937 -15.207 1.00 52.41 82 ARG A O 1
ATOM 632 N N . ILE A 1 83 ? 17.403 -3.125 -13.444 1.00 47.91 83 ILE A N 1
ATOM 633 C CA . ILE A 1 83 ? 18.263 -4.286 -13.664 1.00 47.91 83 ILE A CA 1
ATOM 634 C C . ILE A 1 83 ? 17.453 -5.261 -14.522 1.00 47.91 83 ILE A C 1
ATOM 636 O O . ILE A 1 83 ? 17.079 -6.349 -14.101 1.00 47.91 83 ILE A O 1
ATOM 640 N N . TRP A 1 84 ? 17.110 -4.838 -15.738 1.00 46.28 84 TRP A N 1
ATOM 641 C CA . TRP A 1 84 ? 16.637 -5.773 -16.748 1.00 46.28 84 TRP A CA 1
ATOM 642 C C . TRP A 1 84 ? 17.864 -6.304 -17.478 1.00 46.28 84 TRP A C 1
ATOM 644 O O . TRP A 1 84 ? 18.439 -5.631 -18.334 1.00 46.28 84 TRP A O 1
ATOM 654 N N . LEU A 1 85 ? 18.256 -7.533 -17.125 1.00 44.81 85 LEU A N 1
ATOM 655 C CA . LEU A 1 85 ? 18.956 -8.426 -18.041 1.00 44.81 85 LEU A CA 1
ATOM 656 C C . LEU A 1 85 ? 18.216 -8.360 -19.378 1.00 44.81 85 LEU A C 1
ATOM 658 O O . LEU A 1 85 ? 17.063 -8.772 -19.503 1.00 44.81 85 LEU A O 1
ATOM 662 N N . ARG A 1 86 ? 18.880 -7.767 -20.364 1.00 37.22 86 ARG A N 1
ATOM 663 C CA . ARG A 1 86 ? 18.424 -7.684 -21.743 1.00 37.22 86 ARG A CA 1
ATOM 664 C C . ARG A 1 86 ? 18.391 -9.103 -22.310 1.00 37.22 86 ARG A C 1
ATOM 666 O O . ARG A 1 86 ? 19.360 -9.544 -22.909 1.00 37.22 86 ARG A O 1
ATOM 673 N N . SER A 1 87 ? 17.292 -9.819 -22.116 1.00 39.72 87 SER A N 1
ATOM 674 C CA . SER A 1 87 ? 17.002 -11.028 -22.879 1.00 39.72 87 SER A CA 1
ATOM 675 C C . SER A 1 87 ? 15.714 -10.809 -23.650 1.00 39.72 87 SER A C 1
ATOM 677 O O . SER A 1 87 ? 14.606 -11.037 -23.173 1.00 39.72 87 SER A O 1
ATOM 679 N N . SER A 1 88 ? 15.886 -10.312 -24.868 1.00 43.78 88 SER A N 1
ATOM 680 C CA . SER A 1 88 ? 14.900 -10.407 -25.929 1.00 43.78 88 SER A CA 1
ATOM 681 C C . SER A 1 88 ? 14.601 -11.878 -26.203 1.00 43.78 88 SER A C 1
ATOM 683 O O . SER A 1 88 ? 15.389 -12.532 -26.880 1.00 43.78 88 SER A O 1
ATOM 685 N N . SER A 1 89 ? 13.491 -12.388 -25.673 1.00 37.88 89 SER A N 1
ATOM 686 C CA . SER A 1 89 ? 12.593 -13.344 -26.335 1.00 37.88 89 SER A CA 1
ATOM 687 C C . SER A 1 89 ? 11.424 -13.667 -25.411 1.00 37.88 89 SER A C 1
ATOM 689 O O . SER A 1 89 ? 11.606 -14.090 -24.273 1.00 37.88 89 SER A O 1
ATOM 691 N N . PHE A 1 90 ? 10.217 -13.458 -25.927 1.00 42.72 90 PHE A N 1
ATOM 692 C CA . PHE A 1 90 ? 8.986 -14.002 -25.376 1.00 42.72 90 PHE A CA 1
ATOM 693 C C . PHE A 1 90 ? 9.117 -15.523 -25.211 1.00 42.72 90 PHE A C 1
ATOM 695 O O . PHE A 1 90 ? 9.270 -16.234 -26.200 1.00 42.72 90 PHE A O 1
ATOM 702 N N . ALA A 1 91 ? 8.985 -16.017 -23.984 1.00 32.12 91 ALA A N 1
ATOM 703 C CA . ALA A 1 91 ? 8.504 -17.363 -23.712 1.00 32.12 91 ALA A CA 1
ATOM 704 C C . ALA A 1 91 ? 7.830 -17.375 -22.336 1.00 32.12 91 ALA A C 1
ATOM 706 O O . ALA A 1 91 ? 8.391 -16.928 -21.338 1.00 32.12 91 ALA A O 1
ATOM 707 N N . PHE A 1 92 ? 6.590 -17.854 -22.321 1.00 38.38 92 PHE A N 1
ATOM 708 C CA . PHE A 1 92 ? 5.854 -18.243 -21.127 1.00 38.38 92 PHE A CA 1
ATOM 709 C C . PHE A 1 92 ? 6.723 -19.103 -20.196 1.00 38.38 92 PHE A C 1
ATOM 711 O O . PHE A 1 92 ? 7.331 -20.067 -20.649 1.00 38.38 92 PHE A O 1
ATOM 718 N N . GLY A 1 93 ? 6.652 -18.838 -18.891 1.00 33.12 93 GLY A N 1
ATOM 719 C CA . GLY A 1 93 ? 6.915 -19.858 -17.879 1.00 33.12 93 GLY A CA 1
ATOM 720 C C . GLY A 1 93 ? 8.205 -19.715 -17.067 1.00 33.12 93 GLY A C 1
ATOM 721 O O . GLY A 1 93 ? 9.309 -19.855 -17.570 1.00 33.12 93 GLY A O 1
ATOM 722 N N . VAL A 1 94 ? 7.962 -19.642 -15.755 1.00 39.19 94 VAL A N 1
ATOM 723 C CA . VAL A 1 94 ? 8.755 -20.138 -14.617 1.00 39.19 94 VAL A CA 1
ATOM 724 C C . VAL A 1 94 ? 9.965 -19.334 -14.108 1.00 39.19 94 VAL A C 1
ATOM 726 O O . VAL A 1 94 ? 10.933 -19.070 -14.804 1.00 39.19 94 VAL A O 1
ATOM 729 N N . CYS A 1 95 ? 9.911 -19.132 -12.785 1.00 30.44 95 CYS A N 1
ATOM 730 C CA . CYS A 1 95 ? 11.016 -19.054 -11.828 1.00 30.44 95 CYS A CA 1
ATOM 731 C C . CYS A 1 95 ? 11.945 -17.829 -11.851 1.00 30.44 95 CYS A C 1
ATOM 733 O O . CYS A 1 95 ? 12.920 -17.769 -12.588 1.00 30.44 95 CYS A O 1
ATOM 735 N N . SER A 1 96 ? 11.778 -16.965 -10.845 1.00 35.69 96 SER A N 1
ATOM 736 C CA . SER A 1 96 ? 12.902 -16.709 -9.939 1.00 35.69 96 SER A CA 1
ATOM 737 C C . SER A 1 96 ? 12.384 -16.388 -8.539 1.00 35.69 96 SER A C 1
ATOM 739 O O . SER A 1 96 ? 12.106 -15.249 -8.171 1.00 35.69 96 SER A O 1
ATOM 741 N N . MET A 1 97 ? 12.199 -17.460 -7.773 1.00 37.34 97 MET A N 1
ATOM 742 C CA . MET A 1 97 ? 12.108 -17.437 -6.323 1.00 37.34 97 MET A CA 1
ATOM 743 C C . MET A 1 97 ? 13.516 -17.161 -5.789 1.00 37.34 97 MET A C 1
ATOM 745 O O . MET A 1 97 ? 14.280 -18.093 -5.555 1.00 37.34 97 MET A O 1
ATOM 749 N N . LEU A 1 98 ? 13.886 -15.889 -5.619 1.00 34.22 98 LEU A N 1
ATOM 750 C CA . LEU A 1 98 ? 15.055 -15.539 -4.812 1.0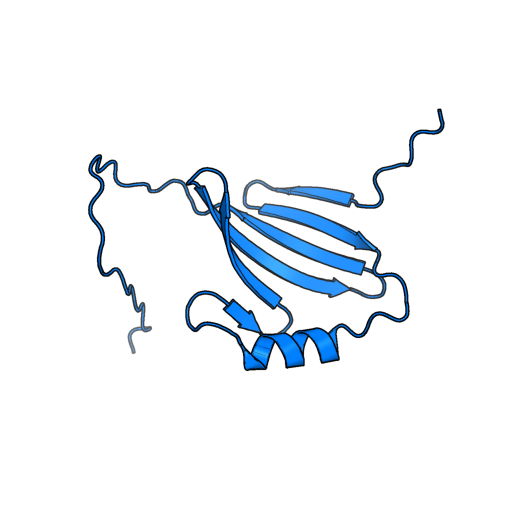0 34.22 98 LEU A CA 1
ATOM 751 C C . LEU A 1 98 ? 14.607 -15.444 -3.348 1.00 34.22 98 LEU A C 1
ATOM 753 O O . LEU A 1 98 ? 14.338 -14.371 -2.815 1.00 34.22 98 LEU A O 1
ATOM 757 N N . MET A 1 99 ? 14.477 -16.606 -2.704 1.00 36.06 99 MET A N 1
ATOM 758 C CA . MET A 1 99 ? 14.465 -16.680 -1.246 1.00 36.06 99 MET A CA 1
ATOM 759 C C . MET A 1 99 ? 15.856 -16.298 -0.744 1.00 36.06 99 MET A C 1
ATOM 761 O O . MET A 1 99 ? 16.807 -17.067 -0.861 1.00 36.06 99 MET A O 1
ATOM 765 N N . MET A 1 100 ? 15.969 -15.101 -0.182 1.00 30.64 100 MET A N 1
ATOM 766 C CA . MET A 1 100 ? 17.131 -14.686 0.590 1.00 30.64 100 MET A CA 1
ATOM 767 C C . MET A 1 100 ? 16.805 -14.968 2.062 1.00 30.64 100 MET A C 1
ATOM 769 O O . MET A 1 100 ? 16.220 -14.138 2.751 1.00 30.64 100 MET A O 1
ATOM 773 N N . TYR A 1 101 ? 17.101 -16.184 2.528 1.00 34.47 101 TYR A N 1
ATOM 774 C CA . TYR A 1 101 ? 17.121 -16.476 3.964 1.00 34.47 101 TYR A CA 1
ATOM 775 C C . TYR A 1 101 ? 18.387 -15.870 4.592 1.00 34.47 101 TYR A C 1
ATOM 777 O O . TYR A 1 101 ? 19.449 -15.908 3.959 1.00 34.47 101 TYR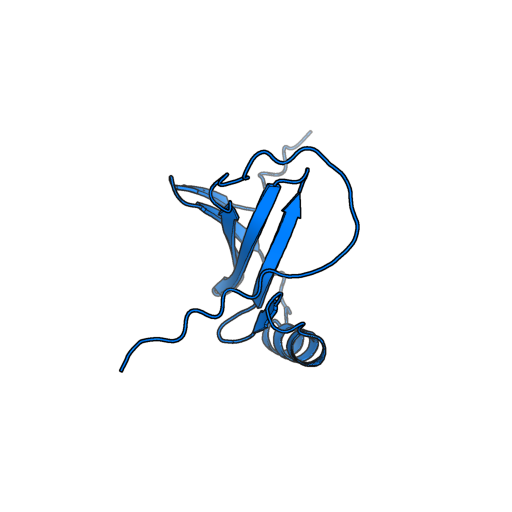 A O 1
ATOM 785 N N . PRO A 1 102 ? 18.320 -15.337 5.825 1.00 45.03 102 PRO A N 1
ATOM 786 C CA . PRO A 1 102 ? 19.508 -14.896 6.539 1.00 45.03 102 PRO A CA 1
ATOM 787 C C . PRO A 1 102 ? 20.353 -16.109 6.948 1.00 45.03 102 PRO A C 1
ATOM 789 O O . PRO A 1 102 ? 19.832 -17.112 7.436 1.00 45.03 102 PRO A O 1
ATOM 792 N N . LYS A 1 103 ? 21.670 -16.010 6.742 1.00 43.16 103 LYS A N 1
ATOM 793 C CA . LYS A 1 103 ? 22.640 -16.946 7.317 1.00 43.16 103 LYS A CA 1
ATOM 794 C C . LYS A 1 103 ? 22.645 -16.777 8.840 1.00 43.16 103 LYS A C 1
ATOM 796 O O . LYS A 1 103 ? 22.824 -15.656 9.314 1.00 43.16 103 LYS A O 1
ATOM 801 N N . ILE A 1 104 ? 22.452 -17.885 9.554 1.00 52.34 104 ILE A N 1
ATOM 802 C CA . ILE A 1 104 ? 22.958 -18.079 10.920 1.00 52.34 104 ILE A CA 1
ATOM 803 C C . ILE A 1 104 ? 24.440 -18.434 10.798 1.00 52.34 104 ILE A C 1
ATOM 805 O O . ILE A 1 104 ? 24.766 -19.205 9.862 1.00 52.34 104 ILE A O 1
#

Sequence (104 aa):
MIGLGQPYTQIYDSERVTICLGALEPYDFDGLLEFFALRAKPGVESIVSGYSRTFSVDGVAGSFTVDKEGANLSFRIYAAPRIWLRSSSFAFGVCSMLMMYPKI

Nearest PDB structures (foldseek):
  6ftd-assembly2_B  TM=3.580E-01  e=7.731E-01  Deinococcus radiodurans R1 = ATCC 13939 = DSM 20539
  5tsh-assembly1_D  TM=3.993E-01  e=1.961E+00  Geobacter metallireducens GS-15
  5zfr-assembly1_C-2  TM=3.622E-01  e=1.961E+00  Geobacter sulfurreducens PCA
  3cm1-assembly1_A  TM=4.812E-01  e=5.553E+00  Thermobifida fusca YX
  4gw9-assembly1_D  TM=2.734E-01  e=2.312E+00  Rhodopseudomonas palustris CGA009

Secondary structure (DSSP, 8-state):
------SEEEEE-SS-EEEEEE-PSS--HHHHHHHHHTTPPTTTEEESSSEEEEEEETTEEEEEEEEEETTEEEEEEEEPP-------------------PPP-

Foldseek 3Di:
DDPPDDQWDWDDDPFWIKIKHFAPPPDDQVVVLVVCVVVPDPPAWDRDQFTKGWDDDPNWIWMWTWHDDPRIIIIIIGTDPPPDPPDPDDDDDDDDPPPPDDDD

Radius of gyration: 17.55 Å; Cα contacts (8 Å, |Δi|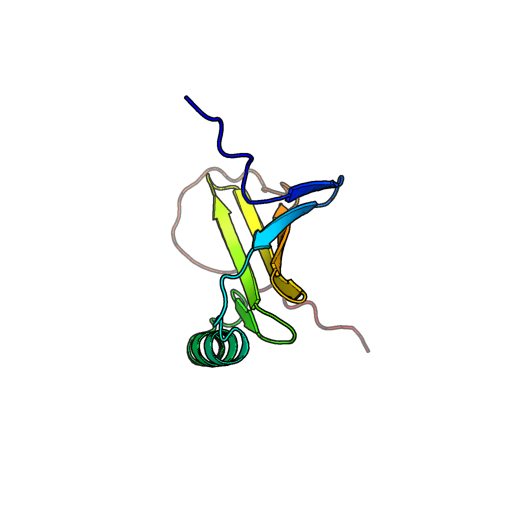>4): 130; chains: 1; bounding box: 39×48×37 Å

=== Feature glossary ===
Key to the feature types in this record:

pLDDT. pLDDT is the predicted lDDT-Cα score: AlphaFold's confidence that the local environment of each residue (all inter-atomic distances within 15 Å) is correctly placed. It is a per-residue number between 0 and 100, with higher meaning more reliable.

Radius of gyration, Cα contacts, bounding box. The geometric summary reports three shape descriptors. Rg (radius of gyration) measures how spread out the Cα atoms are about their centre of mass; compact globular proteins have small Rg, elongated or unfolded ones large. Cα contacts (<8 Å, |i−j|>4) count long-range residue pairs in spatial proximity — high for tightly packed folds, near zero for rods or random coil. The bounding-box extents give the protein's footprint along x, y, z in Å.

Backbone torsions (φ/ψ). Backbone dihedral angles. Every residue except chain termini has a φ (preceding-C → N → Cα → C) and a ψ (N → Cα → C → next-N). They are reported in degrees following the IUPAC sign convention. Secondary structure is essentially a statement about which (φ, ψ) basin each residue occupies.

Contact-map, Ramachandran, and PAE plots. Plot images: a contact map (which residues are close in 3D, as an N×N binary image), a Ramachandran scatter (backbone torsion angles, revealing secondary-structure composition at a glance), and — for AlphaFold structures — a PAE heatmap (pairwise prediction confidence).

Predicted aligned error. Predicted Aligned Error (PAE) is an AlphaFold confidence matrix: entry (i, j) is the expected error in the position of residue j, in ångströms, when the prediction is superimposed on the true structure at residue i. Low PAE within a block of residues means that block is internally rigid and well-predicted; high PAE between t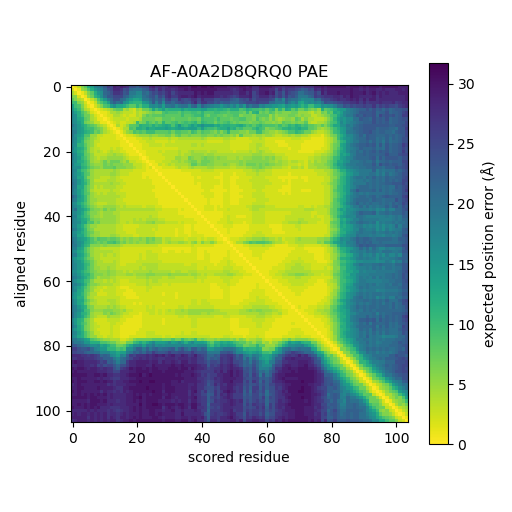wo blocks means their relative placement is uncertain even if each block individually is confident.

Secondary structure (3-state, P-SEA). Three-state secondary structure (P-SEA) collapses the eight DSSP classes into helix (a), strand (b), and coil (c). P-SEA assigns these from Cα geometry alone — distances and angles — without requiring backbone oxygens, so it works on any Cα trace.

Solvent-accessible surface area. Solvent-accessible surface area (SASA) is the area in Å² traced out by the centre of a 1.4 Å probe sphere (a water molecule) rolled over the protein's van der Waals surface (Shrake–Rupley / Lee–Richards construction). Buried residues have near-zero SASA; fully exposed residues can exceed 200 Å². The total SASA scales roughly with the number of surface residues.

Foldseek 3Di. The Foldseek 3Di string encodes local tertiary geometry as a 20-letter alphabet — one character per residue — derived from the relative positions of nearby Cα atoms. Unlike the amino-acid sequence, 3Di is a direct function of the 3D structure, so two proteins with the same fold have similar 3Di strings even at low sequence identity.

B-factor. For experimental (PDB) structures, the B-factor (temperature factor) quantifies the positional spread of each atom in the crystal — a combination of thermal vibration and static disorder — in units of Å². High B-factors mark flexible loops or poorly resolved regions; low B-factors mark the rigid, well-ordered core.

mmCIF coordinates. The mmCIF block holds the 3D Cartesian coordinates of each backbone atom (N, Cα, C, O) in ångströms. mmCIF is the PDB's canonical archive format — a tagged-loop text representation of the atomic model.

InterPro / GO / CATH / organism. Functional annotations link the protein to curated databases. InterPro entries identify conserved domains and families by matching the sequence against member-database signatures (Pfam, PROSITE, CDD, …). Gene Ontology (GO) terms describe molecular function, biological process, and cellular component in a controlled vocabulary. CATH places the structure in a hierarchical fold classification (Class/Architecture/Topology/Homologous-superfamily). The organism is the source species.

Rendered structure images. Structure images are PyMOL renders from six orthogonal camera directions. Cartoon representation draws helices as coils and strands as arrows; sticks shows the backbone as bonds; surface shows the solvent-excluded envelope. Rainbow coloring maps sequence position to hue (blue→red, N→C); chain coloring assigns a distinct color per polypeptide.

Sequence. This is the polypeptide sequence — one letter per residue, N-terminus first. Length ranges from a few dozen residues for small domains to over a thousand for large multi-domain proteins.

Secondary structure (8-state, DSSP). The SS8 string is DSSP's per-residue secondary-structure call. α-helix (H) means an i→i+4 H-bond ladder; β-strand (E) means the residue participates in a β-sheet; 3₁₀ (G) and π (I) are tighter and wider helices; T/S are turns/bends; '-' is loop.

Nearest PDB structures. Structural nearest neighbors (via Foldseek easy-search vs the PDB). Reported per hit: target PDB id, E-value, and alignment TM-score. A TM-score above ~0.5 is the conventional threshold for 'same fold'.